Protein AF-A0A966MG87-F1 (afdb_monomer)

Structure (mmCIF, N/CA/C/O backbone):
data_AF-A0A966MG87-F1
#
_entry.id   AF-A0A966MG87-F1
#
loop_
_atom_site.group_PDB
_atom_site.id
_atom_site.type_symbol
_atom_site.label_atom_id
_atom_site.label_alt_id
_atom_site.label_comp_id
_atom_site.label_asym_id
_atom_site.label_entity_id
_atom_site.label_seq_id
_atom_site.pdbx_PDB_ins_code
_atom_site.Cartn_x
_atom_site.Cartn_y
_atom_site.Cartn_z
_atom_site.occupancy
_atom_site.B_iso_or_equiv
_atom_site.auth_seq_id
_atom_site.auth_comp_id
_atom_site.auth_asym_id
_atom_site.auth_atom_id
_atom_site.pdbx_PDB_model_num
ATOM 1 N N . MET A 1 1 ? -45.046 19.432 107.168 1.00 46.56 1 MET A N 1
ATOM 2 C CA . MET A 1 1 ? -44.960 17.977 106.912 1.00 46.56 1 MET A CA 1
ATOM 3 C C . MET A 1 1 ? -44.859 17.775 105.397 1.00 46.56 1 MET A C 1
ATOM 5 O O . MET A 1 1 ? -45.876 17.792 104.726 1.00 46.56 1 MET A O 1
ATOM 9 N N . VAL A 1 2 ? -43.647 17.709 104.829 1.00 48.97 2 VAL A N 1
ATOM 10 C CA . VAL A 1 2 ? -43.444 17.494 103.378 1.00 48.97 2 VAL A CA 1
ATOM 11 C C . VAL A 1 2 ? -43.000 16.048 103.188 1.00 48.97 2 VAL A C 1
ATOM 13 O O . VAL A 1 2 ? -41.907 15.667 103.608 1.00 48.97 2 VAL A O 1
ATOM 16 N N . LYS A 1 3 ? -43.878 15.215 102.627 1.00 52.50 3 LYS A N 1
ATOM 17 C CA . LYS A 1 3 ? -43.614 13.793 102.397 1.00 52.50 3 LYS A CA 1
ATOM 18 C C . LYS A 1 3 ? -42.736 13.679 101.147 1.00 52.50 3 LYS A C 1
ATOM 20 O O . LYS A 1 3 ? -43.204 13.922 100.041 1.00 52.50 3 LYS A O 1
ATOM 25 N N . ARG A 1 4 ? -41.445 13.381 101.337 1.00 58.78 4 ARG A N 1
ATOM 26 C CA . ARG A 1 4 ? -40.472 13.151 100.256 1.00 58.78 4 ARG A CA 1
ATOM 27 C C . ARG A 1 4 ? -40.911 11.936 99.432 1.00 58.78 4 ARG A C 1
ATOM 29 O O . ARG A 1 4 ? -40.689 10.798 99.835 1.00 58.78 4 ARG A O 1
ATOM 36 N N . GLY A 1 5 ? -41.584 12.189 98.312 1.00 62.47 5 GLY A N 1
ATOM 37 C CA . GLY A 1 5 ? -41.907 11.176 97.313 1.00 62.47 5 GLY A CA 1
ATOM 38 C C . GLY A 1 5 ? -40.635 10.727 96.601 1.00 62.47 5 GLY A C 1
ATOM 39 O O . GLY A 1 5 ? -39.895 11.548 96.065 1.00 62.47 5 GLY A O 1
ATOM 40 N N . VAL A 1 6 ? -40.365 9.425 96.626 1.00 66.81 6 VAL A N 1
ATOM 41 C CA . VAL A 1 6 ? -39.248 8.813 95.903 1.00 66.81 6 VAL A CA 1
ATOM 42 C C . VAL A 1 6 ? -39.605 8.812 94.415 1.00 66.81 6 VAL A C 1
ATOM 44 O O . VAL A 1 6 ? -40.437 8.017 93.977 1.00 66.81 6 VAL A O 1
ATOM 47 N N . LEU A 1 7 ? -39.013 9.726 93.642 1.00 61.56 7 LEU A N 1
ATOM 48 C CA . LEU A 1 7 ? -39.115 9.735 92.182 1.00 61.56 7 LEU A CA 1
ATOM 49 C C . LEU A 1 7 ? -38.398 8.491 91.646 1.00 61.56 7 LEU A C 1
ATOM 51 O O . LEU A 1 7 ? -37.173 8.390 91.690 1.00 61.56 7 LEU A O 1
ATOM 55 N N . ARG A 1 8 ? -39.177 7.508 91.190 1.00 66.38 8 ARG A N 1
ATOM 56 C CA . ARG A 1 8 ? -38.659 6.296 90.554 1.00 66.38 8 ARG A CA 1
ATOM 57 C C . ARG A 1 8 ? -38.140 6.664 89.164 1.00 66.38 8 ARG A C 1
ATOM 59 O O . ARG A 1 8 ? -38.926 6.905 88.256 1.00 66.38 8 ARG A O 1
ATOM 66 N N . PHE A 1 9 ? -36.820 6.711 89.014 1.00 64.25 9 PHE A N 1
ATOM 67 C CA . PHE A 1 9 ? -36.151 6.836 87.721 1.00 64.25 9 PHE A CA 1
ATOM 68 C C . PHE A 1 9 ? -36.182 5.483 87.003 1.00 64.25 9 PHE A C 1
ATOM 70 O O . PHE A 1 9 ? -35.336 4.624 87.241 1.00 64.25 9 PHE A O 1
ATOM 77 N N . THR A 1 10 ? -37.170 5.266 86.139 1.00 73.06 10 THR A N 1
ATOM 78 C CA . THR A 1 10 ? -37.101 4.201 85.131 1.00 73.06 10 THR A CA 1
ATOM 79 C C . THR A 1 10 ? -36.139 4.642 84.027 1.00 73.06 10 THR A C 1
ATOM 81 O O . THR A 1 10 ? -36.415 5.662 83.390 1.00 73.06 10 THR A O 1
ATOM 84 N N . PRO A 1 11 ? -35.014 3.940 83.793 1.00 76.81 11 PRO A N 1
ATOM 85 C CA . PRO A 1 11 ? -34.121 4.282 82.694 1.00 76.81 11 PRO A CA 1
ATOM 86 C C . PRO A 1 11 ? -34.858 4.083 81.366 1.00 76.81 11 PRO A C 1
ATOM 88 O O . PRO A 1 11 ? -35.440 3.027 81.120 1.00 76.81 11 PRO A O 1
ATOM 91 N N . ALA A 1 12 ? -34.865 5.122 80.530 1.00 78.75 12 ALA A N 1
ATOM 92 C CA . ALA A 1 12 ? -35.412 5.042 79.183 1.00 78.75 12 ALA A CA 1
ATOM 93 C C . ALA A 1 12 ? -34.600 4.034 78.347 1.00 78.75 12 ALA A C 1
ATOM 95 O O . ALA A 1 12 ? -33.383 3.931 78.539 1.00 78.75 12 ALA A O 1
ATOM 96 N N . PRO A 1 13 ? -35.238 3.291 77.425 1.00 81.44 13 PRO A N 1
ATOM 97 C CA . PRO A 1 13 ? -34.521 2.369 76.557 1.00 81.44 13 PRO A CA 1
ATOM 98 C C . PRO A 1 13 ? -33.510 3.148 75.709 1.00 81.44 13 PRO A C 1
ATOM 100 O O . PRO A 1 13 ? -33.864 4.078 74.984 1.00 81.44 13 PRO A O 1
ATOM 103 N N . VAL A 1 14 ? -32.236 2.776 75.824 1.00 82.25 14 VAL A N 1
ATOM 104 C CA . VAL A 1 14 ? -31.154 3.370 75.039 1.00 82.25 14 VAL A CA 1
ATOM 105 C C . VAL A 1 14 ? -31.272 2.849 73.612 1.00 82.25 14 VAL A C 1
ATOM 107 O O . VAL A 1 14 ? -31.051 1.668 73.355 1.00 82.25 14 VAL A O 1
ATOM 110 N N . VAL A 1 15 ? -31.629 3.728 72.677 1.00 81.56 15 VAL A N 1
ATOM 111 C CA . VAL A 1 15 ? -31.652 3.401 71.249 1.00 81.56 15 VAL A CA 1
ATOM 112 C C . VAL A 1 15 ? -30.209 3.357 70.754 1.00 81.56 15 VAL A C 1
ATOM 114 O O . VAL A 1 15 ? -29.560 4.389 70.596 1.00 81.56 15 VAL A O 1
ATOM 117 N N . THR A 1 16 ? -29.679 2.153 70.551 1.00 84.50 16 THR A N 1
ATOM 118 C CA . THR A 1 16 ? -28.349 1.962 69.964 1.00 84.50 16 THR A CA 1
ATOM 119 C C . THR A 1 16 ? -28.433 2.190 68.455 1.00 84.50 16 THR A C 1
ATOM 121 O O . THR A 1 16 ? -29.215 1.532 67.769 1.00 84.50 16 THR A O 1
ATOM 124 N N . ALA A 1 17 ? -27.646 3.129 67.924 1.00 84.31 17 ALA A N 1
ATOM 125 C CA . ALA A 1 17 ? -27.589 3.370 66.486 1.00 84.31 17 ALA A CA 1
ATOM 126 C C . ALA A 1 17 ? -27.054 2.121 65.768 1.00 84.31 17 ALA A C 1
ATOM 128 O O . ALA A 1 17 ? -26.002 1.589 66.123 1.00 84.31 17 ALA A O 1
ATOM 129 N N . THR A 1 18 ? -27.791 1.646 64.765 1.00 89.25 18 THR A N 1
ATOM 130 C CA . THR A 1 18 ? -27.332 0.553 63.900 1.00 89.25 18 THR A CA 1
ATOM 131 C C . THR A 1 18 ? -26.225 1.087 62.986 1.00 89.25 18 THR A C 1
ATOM 133 O O . THR A 1 18 ? -26.411 2.160 62.407 1.00 89.25 18 THR A O 1
ATOM 136 N N . PRO A 1 19 ? -25.074 0.401 62.849 1.00 90.31 19 PRO A N 1
ATOM 137 C CA . PRO A 1 19 ? -24.008 0.872 61.975 1.00 90.31 19 PRO A CA 1
ATOM 138 C C . PRO A 1 19 ? -24.474 0.875 60.514 1.00 90.31 19 PRO A C 1
ATOM 140 O O . PRO A 1 19 ? -25.011 -0.115 60.016 1.00 90.31 19 PRO A O 1
ATOM 143 N N . THR A 1 20 ? -24.254 1.992 59.825 1.00 91.75 20 THR A N 1
ATOM 144 C CA . THR A 1 20 ? -24.481 2.108 58.381 1.00 91.75 20 THR 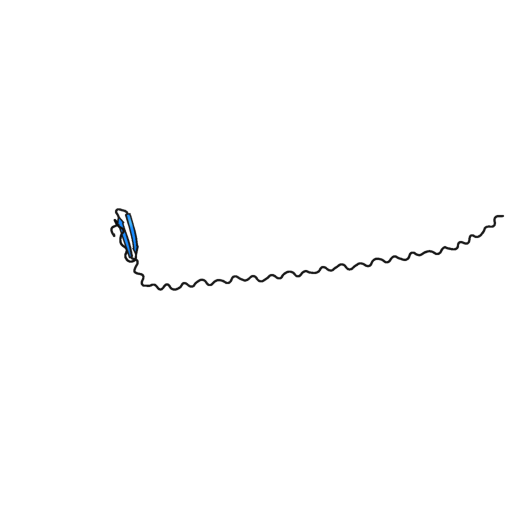A CA 1
ATOM 145 C C . THR A 1 20 ? -23.473 1.224 57.639 1.00 91.75 20 THR A C 1
ATOM 147 O O . THR A 1 20 ? -22.285 1.280 57.969 1.00 91.75 20 THR A O 1
ATOM 150 N N . PRO A 1 21 ? -23.888 0.419 56.642 1.00 91.56 21 PRO A N 1
ATOM 151 C CA . PRO A 1 21 ? -22.947 -0.384 55.870 1.00 91.56 21 PRO A CA 1
ATOM 152 C C . PRO A 1 21 ? -21.959 0.514 55.114 1.00 91.56 21 PRO A C 1
ATOM 154 O O . PRO A 1 21 ? -22.350 1.473 54.446 1.00 91.56 21 PRO A O 1
ATOM 157 N N . THR A 1 22 ? -20.672 0.187 55.209 1.00 92.50 22 THR A N 1
ATOM 158 C CA . THR A 1 22 ? -19.609 0.848 54.445 1.00 92.50 22 THR A CA 1
ATOM 159 C C . THR A 1 22 ? -19.719 0.451 52.969 1.00 92.50 22 THR A C 1
ATOM 161 O O . THR A 1 22 ? -19.845 -0.745 52.686 1.00 92.50 22 THR A O 1
ATOM 164 N N . PRO A 1 23 ? -19.656 1.397 52.011 1.00 92.00 23 PRO A N 1
ATOM 165 C CA . PRO A 1 23 ? -19.685 1.052 50.594 1.00 92.00 23 PRO A CA 1
ATOM 166 C C . PRO A 1 23 ? -18.497 0.152 50.231 1.00 92.00 23 PRO A C 1
ATOM 168 O O . PRO A 1 23 ? -17.356 0.411 50.616 1.00 92.00 23 PRO A O 1
ATOM 171 N N . THR A 1 24 ? -18.771 -0.915 49.484 1.00 92.88 24 THR A N 1
ATOM 172 C CA . THR A 1 24 ? -17.743 -1.811 48.940 1.00 92.88 24 THR A CA 1
ATOM 173 C C . THR A 1 24 ? -17.066 -1.138 47.741 1.00 92.88 24 THR A C 1
ATOM 175 O O . THR A 1 24 ? -17.775 -0.572 46.907 1.00 92.88 24 THR A O 1
ATOM 178 N N . PRO A 1 25 ? -15.724 -1.170 47.617 1.00 92.31 25 PRO A N 1
ATOM 179 C CA . PRO A 1 25 ? -15.053 -0.593 46.458 1.00 92.31 25 PRO A CA 1
ATOM 180 C C . PRO A 1 25 ? -15.456 -1.328 45.174 1.00 92.31 25 PRO A C 1
ATOM 182 O O . PRO A 1 25 ? -15.423 -2.557 45.103 1.00 92.31 25 PRO A O 1
ATOM 185 N N . THR A 1 26 ? -15.817 -0.562 44.148 1.00 93.00 26 THR A N 1
ATOM 186 C CA . THR A 1 26 ? -16.091 -1.074 42.801 1.00 93.00 26 THR A CA 1
ATOM 187 C C . THR A 1 26 ? -14.772 -1.455 42.118 1.00 93.00 26 THR A C 1
ATOM 189 O O . THR A 1 26 ? -13.816 -0.680 42.208 1.00 93.00 26 THR A O 1
ATOM 192 N N . PRO A 1 27 ? -14.677 -2.606 41.422 1.00 92.75 27 PRO A N 1
ATOM 193 C CA . PRO A 1 27 ? -13.471 -2.951 40.678 1.00 92.75 27 PRO A CA 1
ATOM 194 C C . PRO A 1 27 ? -13.190 -1.917 39.580 1.00 92.75 27 PRO A C 1
ATOM 196 O O . PRO A 1 27 ? -14.070 -1.562 38.795 1.00 92.75 27 PRO A O 1
ATOM 199 N N . THR A 1 28 ? -11.945 -1.452 39.514 1.00 92.12 28 THR A N 1
ATOM 200 C CA . THR A 1 28 ? -11.460 -0.564 38.452 1.00 92.12 28 THR A CA 1
ATOM 201 C C . THR A 1 28 ? -11.253 -1.370 37.164 1.00 92.12 28 THR A C 1
ATOM 203 O O . THR A 1 28 ? -10.644 -2.443 37.230 1.00 92.12 28 THR A O 1
ATOM 206 N N . PRO A 1 29 ? -11.710 -0.895 35.988 1.00 92.25 29 PRO A N 1
ATOM 207 C CA . PRO A 1 29 ? -11.455 -1.589 34.730 1.00 92.25 29 PRO A CA 1
ATOM 208 C C . PRO A 1 29 ? -9.948 -1.703 34.466 1.00 92.25 29 PRO A C 1
ATOM 210 O O . PRO A 1 29 ? -9.197 -0.738 34.612 1.00 92.25 29 PRO A O 1
ATOM 213 N N . THR A 1 30 ? -9.504 -2.895 34.075 1.00 92.06 30 THR A N 1
ATOM 214 C CA . THR A 1 30 ? -8.116 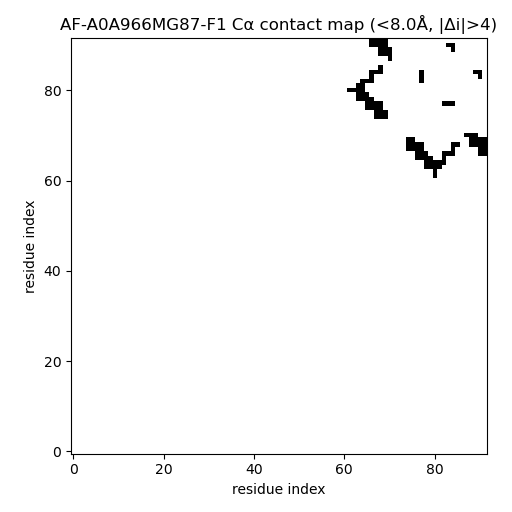-3.156 33.678 1.00 92.06 30 THR A CA 1
ATOM 215 C C . THR A 1 30 ? -7.870 -2.580 32.277 1.00 92.06 30 THR A C 1
ATOM 217 O O . THR A 1 30 ? -8.722 -2.764 31.404 1.00 92.06 30 THR A O 1
ATOM 220 N N . PRO A 1 31 ? -6.744 -1.886 32.019 1.00 91.88 31 PRO A N 1
ATOM 221 C CA . PRO A 1 31 ? -6.446 -1.380 30.683 1.00 91.88 31 PRO A CA 1
ATOM 222 C C . PRO A 1 31 ? -6.314 -2.537 29.687 1.00 91.88 31 PRO A C 1
ATOM 224 O O . PRO A 1 31 ? -5.604 -3.512 29.933 1.00 91.88 31 PRO A O 1
ATOM 227 N N . VAL A 1 32 ? -6.993 -2.414 28.548 1.00 92.88 32 VAL A N 1
ATOM 228 C CA . VAL A 1 32 ? -6.882 -3.362 27.436 1.00 92.88 32 VAL A CA 1
ATOM 229 C C . VAL A 1 32 ? -5.671 -2.971 26.594 1.00 92.88 32 VAL A C 1
ATOM 231 O O . VAL A 1 32 ? -5.574 -1.836 26.130 1.00 92.88 32 VAL A O 1
ATOM 234 N N . VAL A 1 33 ? -4.740 -3.906 26.400 1.00 91.88 33 VAL A N 1
ATOM 235 C CA . VAL A 1 33 ? -3.583 -3.698 25.522 1.00 91.88 33 VAL A CA 1
ATOM 236 C C . VAL A 1 33 ? -4.047 -3.809 24.072 1.00 91.88 33 VAL A C 1
ATOM 238 O O . VAL A 1 33 ? -4.452 -4.879 23.620 1.00 91.88 33 VAL A O 1
ATOM 241 N N . THR A 1 34 ? -3.994 -2.702 23.337 1.00 90.75 34 THR A N 1
ATOM 242 C CA . THR A 1 34 ? -4.278 -2.686 21.899 1.00 90.75 34 THR A CA 1
ATOM 243 C C . THR A 1 34 ? -3.126 -3.357 21.141 1.00 90.75 34 THR A C 1
ATOM 245 O O . THR A 1 34 ? -1.971 -2.984 21.368 1.00 90.75 34 THR A O 1
ATOM 248 N N . PRO A 1 35 ? -3.383 -4.319 20.232 1.00 89.88 35 PRO A N 1
ATOM 249 C CA . PRO A 1 35 ? -2.321 -4.915 19.430 1.00 89.88 35 PRO A CA 1
ATOM 250 C C . PRO A 1 35 ? -1.661 -3.850 18.548 1.00 89.88 35 PRO A C 1
ATOM 252 O O . PRO A 1 35 ? -2.330 -3.073 17.867 1.00 89.88 35 PRO A O 1
ATOM 255 N N . THR A 1 36 ? -0.331 -3.808 18.567 1.00 90.31 36 THR A N 1
ATOM 256 C CA . THR A 1 36 ? 0.456 -2.932 17.694 1.00 90.31 36 THR A CA 1
ATOM 257 C C . THR A 1 36 ? 0.473 -3.516 16.276 1.00 90.31 36 THR A C 1
ATOM 259 O O . THR A 1 36 ? 0.683 -4.724 16.138 1.00 90.31 36 THR A O 1
ATOM 262 N N . PRO A 1 37 ? 0.264 -2.714 15.212 1.00 90.12 37 PRO A N 1
ATOM 263 C CA . PRO A 1 37 ? 0.344 -3.222 13.847 1.00 90.12 37 PRO A CA 1
ATOM 264 C C . PRO A 1 37 ? 1.746 -3.770 13.556 1.00 90.12 37 PRO A C 1
ATOM 266 O O . PRO A 1 37 ? 2.756 -3.123 13.835 1.00 90.12 37 PRO A O 1
ATOM 269 N N . THR A 1 38 ? 1.807 -4.974 12.989 1.00 90.44 38 THR A N 1
ATOM 270 C CA . THR A 1 38 ? 3.054 -5.592 12.526 1.00 90.44 38 THR A CA 1
ATOM 271 C C . THR A 1 38 ? 3.509 -4.907 11.232 1.00 90.44 38 THR A C 1
ATOM 273 O O . THR A 1 38 ? 2.673 -4.700 10.349 1.00 90.44 38 THR A O 1
ATOM 276 N N . PRO A 1 39 ? 4.797 -4.543 11.077 1.00 88.62 39 PRO A N 1
ATOM 277 C CA . PRO A 1 39 ? 5.275 -3.941 9.839 1.00 88.62 39 PRO A CA 1
ATOM 278 C C . PRO A 1 39 ? 5.117 -4.912 8.664 1.00 88.62 39 PRO A C 1
ATOM 280 O O . PRO A 1 39 ? 5.551 -6.063 8.723 1.00 88.62 39 PRO A O 1
ATOM 283 N N . THR A 1 40 ? 4.507 -4.431 7.583 1.00 88.50 40 THR A N 1
ATOM 284 C CA . THR A 1 40 ? 4.386 -5.164 6.321 1.00 88.50 40 THR A CA 1
ATOM 285 C C . THR A 1 40 ? 5.753 -5.217 5.628 1.00 88.50 40 THR A C 1
ATOM 287 O O . THR A 1 40 ? 6.412 -4.176 5.537 1.00 88.50 40 THR A O 1
ATOM 290 N N . PRO A 1 41 ? 6.210 -6.378 5.121 1.00 86.44 41 PRO A N 1
ATOM 291 C CA . PRO A 1 41 ? 7.471 -6.454 4.393 1.00 86.44 41 PRO A CA 1
ATOM 292 C C . PRO A 1 41 ? 7.424 -5.567 3.144 1.00 86.44 41 PRO A C 1
ATOM 294 O O . PRO A 1 41 ? 6.509 -5.663 2.325 1.00 86.44 41 PRO A O 1
ATOM 297 N N . VAL A 1 42 ? 8.425 -4.701 2.999 1.00 88.00 42 VAL A N 1
ATOM 298 C CA . VAL A 1 42 ? 8.608 -3.867 1.808 1.00 88.00 42 VAL A CA 1
ATOM 299 C C . VAL A 1 42 ? 9.291 -4.709 0.735 1.00 88.00 42 VAL A C 1
ATOM 301 O O . VAL A 1 42 ? 10.336 -5.312 0.986 1.00 88.00 42 VAL A O 1
ATOM 304 N N . ALA A 1 43 ? 8.702 -4.756 -0.462 1.00 83.19 43 ALA A N 1
ATOM 305 C CA . ALA A 1 43 ? 9.292 -5.451 -1.598 1.00 83.19 43 ALA A CA 1
ATOM 306 C C . ALA A 1 43 ? 10.663 -4.846 -1.933 1.00 83.19 43 ALA A C 1
ATOM 308 O O . ALA A 1 43 ? 10.801 -3.639 -2.136 1.00 83.19 43 ALA A O 1
ATOM 309 N N . THR A 1 44 ? 11.686 -5.694 -1.977 1.00 81.06 44 THR A N 1
ATOM 310 C CA . THR A 1 44 ? 13.038 -5.299 -2.371 1.00 81.06 44 THR A CA 1
ATOM 311 C C . THR A 1 44 ? 13.056 -5.041 -3.881 1.00 81.06 44 THR A C 1
ATOM 313 O O . THR A 1 44 ? 12.514 -5.863 -4.626 1.00 81.06 44 THR A O 1
ATOM 316 N N . PRO A 1 45 ? 13.644 -3.933 -4.371 1.00 81.50 45 PRO A N 1
ATOM 317 C CA . PRO A 1 45 ? 13.705 -3.676 -5.803 1.00 81.50 45 PRO A CA 1
ATOM 318 C C . PRO A 1 45 ? 14.520 -4.775 -6.490 1.00 81.50 45 PRO A C 1
ATOM 320 O O . PRO A 1 45 ? 15.702 -4.966 -6.209 1.00 81.50 45 PRO A O 1
ATOM 323 N N . THR A 1 46 ? 13.879 -5.507 -7.396 1.00 80.12 46 THR A N 1
ATOM 324 C CA . THR A 1 46 ? 14.548 -6.456 -8.285 1.00 80.12 46 THR A CA 1
ATOM 325 C C . THR A 1 46 ? 15.357 -5.687 -9.320 1.00 80.12 46 THR A C 1
ATOM 327 O O . THR A 1 46 ? 14.822 -4.806 -9.995 1.00 80.12 46 THR A O 1
ATOM 330 N N 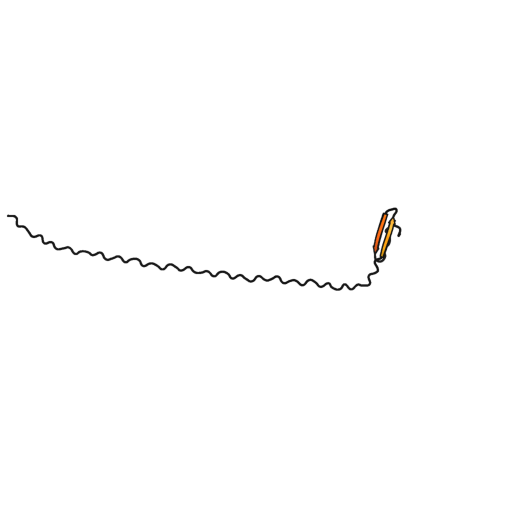. SER A 1 47 ? 16.641 -6.016 -9.457 1.00 77.31 47 SER A N 1
ATOM 331 C CA . SER A 1 47 ? 17.502 -5.446 -10.488 1.00 77.31 47 SER A CA 1
ATOM 332 C C . SER A 1 47 ? 16.998 -5.851 -11.873 1.00 77.31 47 SER A C 1
ATOM 334 O O . SER A 1 47 ? 16.942 -7.029 -12.226 1.00 77.31 47 SER A O 1
ATOM 336 N N . THR A 1 48 ? 16.621 -4.860 -12.676 1.00 79.38 48 THR A N 1
ATOM 337 C CA . THR A 1 48 ? 16.292 -5.065 -14.086 1.00 79.38 48 THR A CA 1
ATOM 338 C C . THR A 1 48 ? 17.552 -5.536 -14.818 1.00 79.38 48 THR A C 1
ATOM 340 O O . THR A 1 48 ? 18.600 -4.903 -14.658 1.00 79.38 48 THR A O 1
ATOM 343 N N .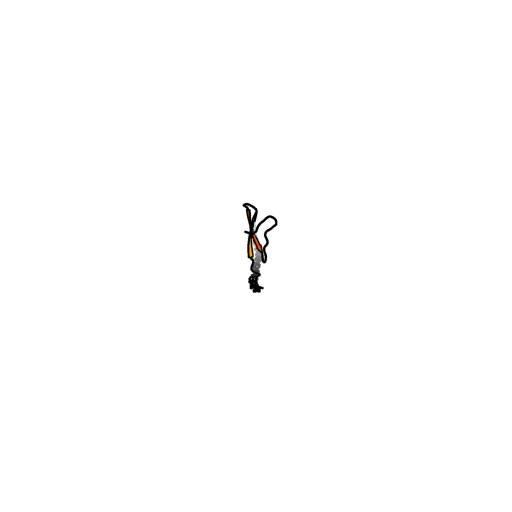 PRO A 1 49 ? 17.504 -6.618 -15.617 1.00 78.50 49 PRO A N 1
ATOM 344 C CA . PRO A 1 49 ? 18.669 -7.049 -16.373 1.00 78.50 49 PRO A CA 1
ATOM 345 C C . PRO A 1 49 ? 19.059 -5.970 -17.388 1.00 78.50 49 PRO A C 1
ATOM 347 O O . PRO A 1 49 ? 18.243 -5.519 -18.194 1.00 78.50 49 PRO A O 1
ATOM 350 N N . THR A 1 50 ? 20.323 -5.555 -17.345 1.00 79.31 50 THR A N 1
ATOM 351 C CA . THR A 1 50 ? 20.914 -4.657 -18.339 1.00 79.31 50 THR A CA 1
ATOM 352 C C . THR A 1 50 ? 20.869 -5.336 -19.711 1.00 79.31 50 THR A C 1
ATOM 354 O O . THR A 1 50 ? 21.268 -6.501 -19.808 1.00 79.31 50 THR A O 1
ATOM 357 N N . PRO A 1 51 ? 20.415 -4.658 -20.783 1.00 77.62 51 PRO A N 1
ATOM 358 C CA . PRO A 1 51 ? 20.386 -5.262 -22.108 1.00 77.62 51 PRO A CA 1
ATOM 359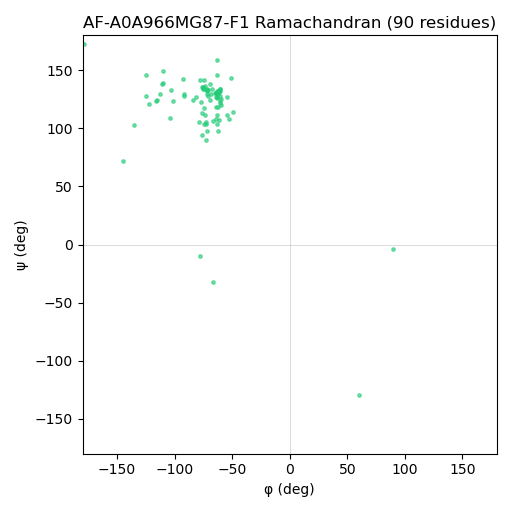 C C . PRO A 1 51 ? 21.805 -5.642 -22.540 1.00 77.62 51 PRO A C 1
ATOM 361 O O . PRO A 1 51 ? 22.709 -4.805 -22.583 1.00 77.62 51 PRO A O 1
ATOM 364 N N . THR A 1 52 ? 21.999 -6.919 -22.863 1.00 79.00 52 THR A N 1
ATOM 365 C CA . THR A 1 52 ? 23.230 -7.408 -23.484 1.00 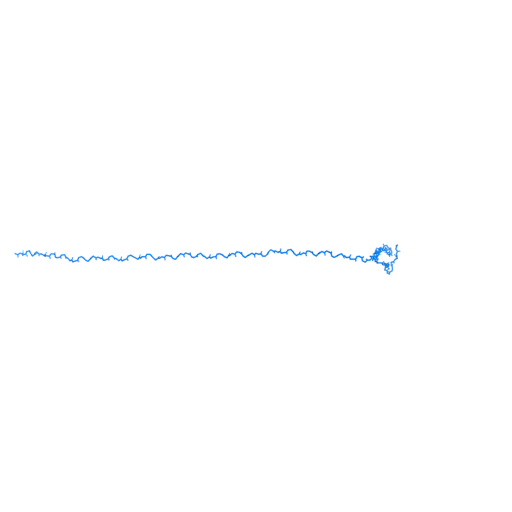79.00 52 THR A CA 1
ATOM 366 C C . THR A 1 52 ? 23.385 -6.744 -24.855 1.00 79.00 52 THR A C 1
ATOM 368 O O . THR A 1 52 ? 22.426 -6.751 -25.634 1.00 79.00 52 THR A O 1
ATOM 371 N N . PRO A 1 53 ? 24.554 -6.161 -25.186 1.00 73.62 53 PRO A N 1
ATOM 372 C CA . PRO A 1 53 ? 24.758 -5.571 -26.499 1.00 73.62 53 PRO A CA 1
ATOM 373 C C . PRO A 1 53 ? 24.585 -6.652 -27.567 1.00 73.62 53 PRO A C 1
ATOM 375 O O . PRO A 1 53 ? 25.285 -7.664 -27.576 1.00 73.62 53 PRO A O 1
ATOM 378 N N . THR A 1 54 ? 23.626 -6.440 -28.465 1.00 76.25 54 THR A N 1
ATOM 379 C CA . THR A 1 54 ? 23.466 -7.280 -29.651 1.00 76.25 54 THR A CA 1
ATOM 380 C C . THR A 1 54 ? 24.702 -7.091 -30.533 1.00 76.25 54 THR A C 1
ATOM 382 O O . THR A 1 54 ? 25.079 -5.943 -30.784 1.00 76.25 54 THR A O 1
ATOM 385 N N . PRO A 1 55 ? 25.362 -8.164 -31.004 1.00 67.56 55 PRO A N 1
ATOM 386 C CA . PRO A 1 55 ? 26.494 -8.022 -31.904 1.00 67.56 55 PRO A CA 1
ATOM 387 C C . PRO A 1 55 ? 26.019 -7.367 -33.203 1.00 67.56 55 PRO A C 1
ATOM 389 O O . PRO A 1 55 ? 25.268 -7.953 -33.982 1.00 67.56 55 PRO A O 1
ATOM 392 N N . THR A 1 56 ? 26.453 -6.129 -33.435 1.00 67.25 56 THR A N 1
ATOM 393 C CA . THR A 1 56 ? 26.254 -5.449 -34.712 1.00 67.25 56 THR A CA 1
ATOM 394 C C . THR A 1 56 ? 27.027 -6.222 -35.771 1.00 67.25 56 THR A C 1
ATOM 396 O O . THR A 1 56 ? 28.258 -6.191 -35.795 1.00 67.25 56 THR A O 1
ATOM 399 N N . VAL A 1 57 ? 26.312 -6.932 -36.643 1.00 64.75 57 VAL A N 1
ATOM 400 C CA . VAL A 1 57 ? 26.899 -7.573 -37.820 1.00 64.75 57 VAL A CA 1
ATOM 401 C C . VAL A 1 57 ? 27.498 -6.466 -38.682 1.00 64.75 57 VAL A C 1
ATOM 403 O O . VAL A 1 57 ? 26.785 -5.662 -39.283 1.00 64.75 57 VAL A O 1
ATOM 406 N N . ILE A 1 58 ? 28.827 -6.386 -38.696 1.00 59.69 58 ILE A N 1
ATOM 407 C CA . ILE A 1 58 ? 29.564 -5.439 -39.524 1.00 59.69 58 ILE A CA 1
ATOM 408 C C . ILE A 1 58 ? 29.450 -5.933 -40.971 1.00 59.69 58 ILE A C 1
ATOM 410 O O . ILE A 1 58 ? 30.276 -6.710 -41.445 1.00 59.69 58 ILE A O 1
ATOM 414 N N . ALA A 1 59 ? 28.415 -5.481 -41.685 1.00 64.56 59 ALA A N 1
ATOM 415 C CA . ALA A 1 59 ? 28.445 -5.447 -43.146 1.00 64.56 59 ALA A CA 1
ATOM 416 C C . ALA A 1 59 ? 29.739 -4.727 -43.576 1.00 64.56 59 ALA A C 1
ATOM 418 O O . ALA A 1 59 ? 30.139 -3.792 -42.873 1.00 64.56 59 ALA A O 1
ATOM 419 N N . PRO A 1 60 ? 30.425 -5.134 -44.665 1.00 59.25 60 PRO A N 1
ATOM 420 C CA . PRO A 1 60 ? 31.748 -4.619 -45.002 1.00 59.25 60 PRO A CA 1
ATOM 421 C C . PRO A 1 60 ? 31.698 -3.095 -45.033 1.00 59.25 60 PRO A C 1
ATOM 423 O O . PRO A 1 60 ? 31.072 -2.497 -45.908 1.00 59.25 60 PRO A O 1
ATOM 426 N N . VAL A 1 61 ? 32.310 -2.471 -44.021 1.00 58.25 61 VAL A N 1
ATOM 427 C CA . VAL A 1 61 ? 32.304 -1.022 -43.860 1.00 58.25 61 VAL A CA 1
ATOM 428 C C . VAL A 1 61 ? 33.027 -0.484 -45.074 1.00 58.25 61 VAL A C 1
ATOM 430 O O . VAL A 1 61 ? 34.250 -0.598 -45.180 1.00 58.25 61 VAL A O 1
ATOM 433 N N . ALA A 1 62 ? 32.266 0.045 -46.026 1.00 58.66 62 ALA A N 1
ATOM 434 C CA . ALA A 1 62 ? 32.829 0.706 -47.177 1.00 58.66 62 ALA A CA 1
ATOM 435 C C . ALA A 1 62 ? 33.771 1.781 -46.626 1.00 58.66 62 ALA A C 1
ATOM 437 O O . ALA A 1 62 ? 33.341 2.678 -45.895 1.00 58.66 62 ALA A O 1
ATOM 438 N N . LYS A 1 63 ? 35.077 1.573 -46.843 1.00 63.50 63 LYS A N 1
ATOM 439 C CA . LYS A 1 63 ? 36.154 2.287 -46.153 1.00 63.50 63 LYS A CA 1
ATOM 440 C C . LYS A 1 63 ? 35.844 3.775 -46.220 1.00 63.50 63 LYS A C 1
ATOM 442 O O . LYS A 1 63 ? 35.778 4.338 -47.307 1.00 63.50 63 LYS A O 1
ATOM 447 N N . LYS A 1 64 ? 35.580 4.408 -45.077 1.00 64.12 64 LYS A N 1
ATOM 448 C CA . LYS A 1 64 ? 35.211 5.824 -45.045 1.00 64.12 64 LYS A CA 1
ATOM 449 C C . LYS A 1 64 ? 36.468 6.630 -45.363 1.00 64.12 64 LYS A C 1
ATOM 451 O O . LYS A 1 64 ? 37.328 6.830 -44.508 1.00 64.12 64 LYS A O 1
ATOM 456 N N . ILE A 1 65 ? 36.609 7.039 -46.618 1.00 74.94 65 ILE A N 1
ATOM 457 C CA . ILE A 1 65 ? 37.751 7.815 -47.092 1.00 74.94 65 ILE A CA 1
ATOM 458 C C . ILE A 1 65 ? 37.546 9.260 -46.645 1.00 74.94 65 ILE A C 1
ATOM 460 O O . ILE A 1 65 ? 36.431 9.790 -46.651 1.00 74.94 65 ILE A O 1
ATOM 464 N N . THR A 1 66 ? 38.631 9.913 -46.241 1.00 81.81 66 THR A N 1
ATOM 465 C CA . THR A 1 66 ? 38.606 11.327 -45.884 1.00 81.81 66 THR A CA 1
ATOM 466 C C . THR A 1 66 ? 39.478 12.123 -46.843 1.00 81.81 66 THR A C 1
ATOM 468 O O . THR A 1 66 ? 40.661 11.829 -46.980 1.00 81.81 66 THR A O 1
ATOM 471 N N . ILE A 1 67 ? 38.902 13.129 -47.501 1.00 89.44 67 ILE A N 1
ATOM 472 C CA . ILE A 1 67 ? 39.624 14.013 -48.424 1.00 89.44 67 ILE A CA 1
ATOM 473 C C . ILE A 1 67 ? 39.767 15.416 -47.845 1.00 89.44 67 ILE A C 1
ATOM 475 O O . ILE A 1 67 ? 38.903 15.902 -47.110 1.00 89.44 67 ILE A O 1
ATOM 479 N N . THR A 1 68 ? 40.856 16.072 -48.223 1.00 90.31 68 THR A N 1
ATOM 480 C CA . THR A 1 68 ? 41.138 17.461 -47.877 1.00 90.31 68 THR A CA 1
ATOM 481 C C . THR A 1 68 ? 40.804 18.336 -49.078 1.00 90.31 68 THR A C 1
ATOM 483 O O . THR A 1 68 ? 41.311 18.131 -50.176 1.00 90.31 68 THR A O 1
ATOM 486 N N . CYS A 1 69 ? 39.925 19.307 -48.880 1.00 90.38 69 CYS A N 1
ATOM 487 C CA . CYS A 1 69 ? 39.434 20.210 -49.909 1.00 90.38 69 CYS A CA 1
ATOM 488 C C . CYS A 1 69 ? 39.877 21.634 -49.575 1.00 90.38 69 CYS A C 1
ATOM 490 O O . CYS A 1 69 ? 39.578 22.129 -48.490 1.00 90.38 69 CYS A O 1
ATOM 492 N N . ILE A 1 70 ? 40.569 22.305 -50.491 1.00 92.12 70 ILE A N 1
ATOM 493 C CA . ILE A 1 70 ? 41.093 23.663 -50.306 1.00 92.12 70 ILE A CA 1
ATOM 494 C C . ILE A 1 70 ? 40.350 24.668 -51.188 1.00 92.12 70 ILE A C 1
ATOM 496 O O . ILE A 1 70 ? 40.064 24.401 -52.356 1.00 92.12 70 ILE A O 1
ATOM 500 N N . LYS A 1 71 ? 40.042 25.839 -50.633 1.00 86.31 71 LYS A N 1
ATOM 501 C CA . LYS A 1 71 ? 39.542 27.010 -51.366 1.00 86.31 71 LYS A CA 1
ATOM 502 C C . LYS A 1 71 ? 40.311 28.227 -50.857 1.00 86.31 71 LYS A C 1
ATOM 504 O O . LYS A 1 71 ? 40.070 28.688 -49.744 1.00 86.31 71 LYS A O 1
ATOM 509 N N . GLY A 1 72 ? 41.285 28.700 -51.636 1.00 86.56 72 GLY A N 1
ATOM 510 C CA . GLY A 1 72 ? 42.246 29.704 -51.167 1.00 86.56 72 GLY A CA 1
ATOM 511 C C . GLY A 1 72 ? 43.043 29.198 -49.954 1.00 86.56 72 GLY A C 1
ATOM 512 O O . GLY A 1 72 ? 43.551 28.079 -49.981 1.00 86.56 72 GLY A O 1
ATOM 513 N N . LYS A 1 73 ? 43.111 29.997 -48.875 1.00 76.38 73 LYS A N 1
ATOM 514 C CA . LYS A 1 73 ? 43.751 29.622 -47.593 1.00 76.38 73 LYS A CA 1
ATOM 515 C C . LYS A 1 73 ? 42.897 28.703 -46.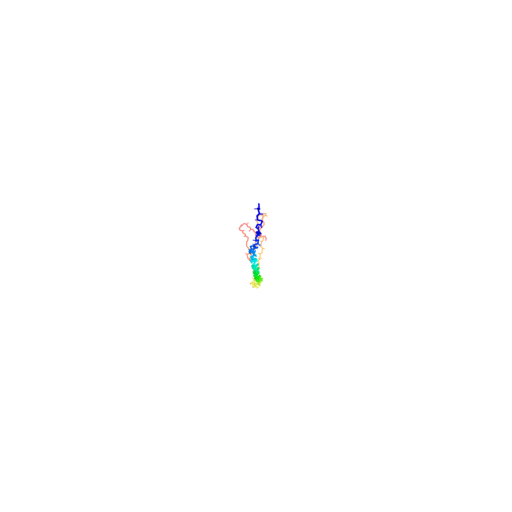700 1.00 76.38 73 LYS A C 1
ATOM 517 O O . LYS A 1 73 ? 43.402 28.194 -45.703 1.00 76.38 73 LYS A O 1
ATOM 522 N N . THR A 1 74 ? 41.622 28.468 -47.016 1.00 75.50 74 THR A N 1
ATOM 523 C CA . THR A 1 74 ? 40.725 27.678 -46.157 1.00 75.50 74 THR A CA 1
ATOM 524 C C . THR A 1 74 ? 40.744 26.201 -46.546 1.00 75.50 74 THR A C 1
ATOM 526 O O . THR A 1 74 ? 40.528 25.853 -47.709 1.00 75.50 74 THR A O 1
ATOM 529 N N . THR A 1 75 ? 40.944 25.326 -4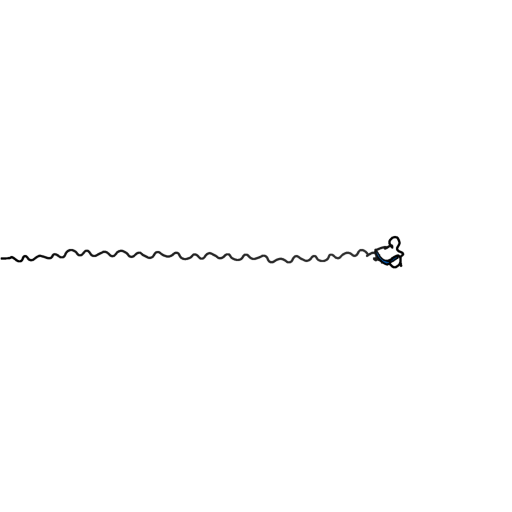5.558 1.00 85.31 75 THR A N 1
ATOM 530 C CA . THR A 1 75 ? 41.012 23.868 -45.736 1.00 85.31 75 THR A CA 1
ATOM 531 C C . THR A 1 75 ? 39.818 23.192 -45.060 1.00 85.31 75 THR A C 1
ATOM 533 O O . THR A 1 75 ? 39.545 23.455 -43.892 1.00 85.31 75 THR A O 1
ATOM 536 N N . LYS A 1 76 ? 39.099 22.318 -45.773 1.00 86.31 76 LYS A N 1
ATOM 537 C CA . LYS A 1 76 ? 37.935 21.570 -45.271 1.00 86.31 76 LYS A CA 1
ATOM 538 C C . LYS A 1 76 ? 38.135 20.073 -45.462 1.00 86.31 76 LYS A C 1
ATOM 540 O O . LYS A 1 76 ? 38.400 19.613 -46.568 1.00 86.31 76 LYS A O 1
ATOM 545 N N . LYS A 1 77 ? 37.962 19.307 -44.389 1.00 86.31 77 LYS A N 1
ATOM 546 C CA . LYS A 1 77 ? 38.047 17.845 -44.394 1.00 86.31 77 LYS A CA 1
ATOM 547 C C . LYS A 1 77 ? 36.651 17.259 -44.647 1.00 86.31 77 LYS A C 1
ATOM 549 O O . LYS A 1 77 ? 35.691 17.658 -43.989 1.00 86.31 77 LYS A O 1
ATOM 554 N N . VAL A 1 78 ? 36.511 16.368 -45.628 1.00 86.50 78 VAL A N 1
ATOM 555 C CA . VAL A 1 78 ? 35.229 15.748 -46.017 1.00 86.50 78 VAL A CA 1
ATOM 556 C C . VAL A 1 78 ? 35.366 14.234 -45.905 1.00 86.50 78 VAL A C 1
ATOM 558 O O . VAL A 1 78 ? 36.237 13.657 -46.551 1.00 86.50 78 VAL A O 1
ATOM 561 N N . SER A 1 79 ? 34.528 13.597 -45.081 1.00 84.06 79 SER A N 1
ATOM 562 C CA . SER A 1 79 ? 34.518 12.140 -44.896 1.00 84.06 79 SER A CA 1
ATOM 563 C C . SER A 1 79 ? 33.264 11.517 -45.504 1.00 84.06 79 SER A C 1
ATOM 565 O O . SER A 1 79 ? 32.166 12.060 -45.386 1.00 84.06 79 SER A O 1
ATOM 567 N N . GLY A 1 80 ? 33.428 10.377 -46.165 1.00 83.19 80 GLY A N 1
ATOM 568 C CA . GLY A 1 80 ? 32.336 9.629 -46.778 1.00 83.19 80 GLY A CA 1
ATOM 569 C C . GLY A 1 80 ? 32.847 8.350 -47.426 1.00 83.19 80 GLY A C 1
ATOM 570 O O . GLY A 1 80 ? 34.051 8.137 -47.518 1.00 83.19 80 GLY A O 1
ATOM 571 N N . VAL A 1 81 ? 31.938 7.496 -47.882 1.00 82.50 81 VAL A N 1
ATOM 572 C CA . VAL A 1 81 ? 32.318 6.294 -48.642 1.00 82.50 81 VAL A CA 1
ATOM 573 C C . VAL A 1 81 ? 32.936 6.680 -49.994 1.00 82.50 81 VAL A C 1
ATOM 575 O O . VAL A 1 81 ? 33.869 6.036 -50.451 1.00 82.50 81 VAL A O 1
ATOM 578 N N . ASN A 1 82 ? 32.485 7.793 -50.590 1.00 78.62 82 ASN A N 1
ATOM 579 C CA . ASN A 1 82 ? 33.026 8.329 -51.840 1.00 78.62 82 ASN A CA 1
ATOM 580 C C . ASN A 1 82 ? 32.996 9.875 -51.835 1.00 78.62 82 ASN A C 1
ATOM 582 O O . ASN A 1 82 ? 32.138 10.492 -52.471 1.00 78.62 82 ASN A O 1
ATOM 586 N N . PRO A 1 83 ? 33.858 10.539 -51.045 1.00 84.62 83 PRO A N 1
ATOM 587 C CA . PRO A 1 83 ? 33.729 11.968 -50.794 1.00 84.62 83 PRO A CA 1
ATOM 588 C C . PRO A 1 83 ? 34.172 12.794 -52.014 1.00 84.62 83 PRO A C 1
ATOM 590 O O . PRO A 1 83 ? 35.172 12.490 -52.667 1.00 84.62 83 PRO A O 1
ATOM 593 N N . LYS A 1 84 ? 33.459 13.889 -52.295 1.00 88.12 84 LYS A N 1
ATOM 594 C CA . LYS A 1 84 ? 33.817 14.879 -53.322 1.00 88.12 84 LYS A CA 1
ATOM 595 C C . LYS A 1 84 ? 33.884 16.267 -52.691 1.00 88.12 84 LYS A C 1
ATOM 597 O O . LYS A 1 84 ? 33.149 16.563 -51.751 1.00 88.12 84 LYS A O 1
ATOM 602 N N . CYS A 1 85 ? 34.789 17.111 -53.181 1.00 88.75 85 CYS A N 1
ATOM 603 C CA . CYS A 1 85 ? 34.901 18.472 -52.674 1.00 88.75 85 CYS A CA 1
ATOM 604 C C . CYS A 1 85 ? 33.676 19.310 -53.079 1.00 88.75 85 CYS A C 1
ATOM 606 O O . CYS A 1 85 ? 33.227 19.202 -54.222 1.00 88.75 85 CYS A O 1
ATOM 608 N N . PRO A 1 86 ? 33.132 20.140 -52.168 1.00 89.12 86 PRO A N 1
ATOM 609 C CA . PRO A 1 86 ? 32.020 21.031 -52.483 1.00 89.12 86 PRO A CA 1
ATOM 610 C C . PRO A 1 86 ? 32.416 22.070 -53.540 1.00 89.12 86 PRO A C 1
ATOM 612 O O . PRO A 1 86 ? 33.600 22.359 -53.735 1.00 89.12 86 PRO A O 1
ATOM 615 N N . LYS A 1 87 ? 31.421 22.645 -54.227 1.00 88.00 87 LYS A N 1
ATOM 616 C CA . LYS A 1 87 ? 31.642 23.573 -55.347 1.00 88.00 87 LYS A CA 1
ATOM 617 C C . LYS A 1 87 ? 32.559 24.733 -54.930 1.00 88.00 87 LYS A C 1
ATOM 619 O O . LYS A 1 87 ? 32.330 25.396 -53.922 1.00 88.00 87 LYS A O 1
ATOM 624 N N . GLY A 1 88 ? 33.626 24.939 -55.702 1.00 87.12 88 GLY A N 1
ATOM 625 C CA . GLY A 1 88 ? 34.657 25.945 -55.429 1.00 87.12 88 GLY A CA 1
ATOM 626 C C . GLY A 1 88 ? 35.829 25.468 -54.561 1.00 87.12 88 GLY A C 1
ATOM 627 O O . GLY A 1 88 ? 36.773 26.231 -54.388 1.00 87.12 88 GLY A O 1
ATOM 628 N N . TYR A 1 89 ? 35.818 24.232 -54.049 1.00 89.12 89 TYR A N 1
ATOM 629 C CA . TYR A 1 89 ? 36.973 23.630 -53.380 1.00 89.12 89 TYR A CA 1
ATOM 630 C C . TYR A 1 89 ? 37.672 22.628 -54.302 1.00 89.12 89 TYR A C 1
ATOM 632 O O . TYR A 1 89 ? 37.032 21.754 -54.890 1.00 89.12 89 TYR A O 1
ATOM 640 N N . LYS A 1 90 ? 38.998 22.718 -54.393 1.00 83.31 90 LYS A N 1
ATOM 641 C CA . LYS A 1 90 ? 39.836 21.742 -55.097 1.00 83.31 90 LYS A CA 1
ATOM 642 C C . LYS A 1 90 ? 40.311 20.679 -54.110 1.00 83.31 90 LYS A C 1
ATOM 644 O O . LYS A 1 90 ? 40.597 20.995 -52.958 1.00 83.31 90 LYS A O 1
ATOM 649 N N . LYS A 1 91 ? 40.378 19.421 -54.544 1.00 86.94 91 LYS A N 1
ATOM 650 C CA . LYS A 1 91 ? 40.977 18.350 -53.738 1.00 86.94 91 LYS A CA 1
ATOM 651 C C . LYS A 1 91 ? 42.481 18.611 -53.639 1.00 86.94 91 LYS A C 1
ATOM 653 O O . LYS A 1 91 ? 43.103 18.881 -54.664 1.00 86.94 91 LYS A O 1
ATOM 658 N N . LYS A 1 92 ? 43.008 18.589 -52.419 1.00 79.56 92 LYS A N 1
ATOM 659 C CA . LYS A 1 92 ? 44.444 18.584 -52.146 1.00 79.56 92 LYS A CA 1
ATOM 660 C C . LYS A 1 92 ? 44.959 17.151 -52.107 1.00 79.56 92 LYS A C 1
ATOM 662 O O . LYS A 1 92 ? 44.168 16.261 -51.711 1.00 79.56 92 LYS A O 1
#

pLDDT: mean 80.45, std 11.5, range [46.56, 93.0]

Radius of gyration: 61.18 Å; Cα contacts (8 Å, |Δi|>4): 56; chains: 1; bounding box: 89×38×162 Å

Secondary structure (DSSP, 8-state):
---------PPPP--PPPPPPPPPPPPPPPPP-PPPPPPPPPPPPPPPPPPPPP----------EEEEEEETTEEEEEEESS--PPTTPEE-

Mean predicted aligned error: 18.89 Å

Solvent-accessible surface area (backbone atoms only — not comparable to full-atom values): 6832 Å² total; per-residue (Å²): 139,84,82,83,74,82,80,79,83,75,82,73,85,79,82,75,83,77,82,77,83,76,83,78,86,77,87,76,86,77,87,78,84,76,85,76,85,75,84,76,87,76,83,75,86,76,83,75,81,75,83,75,84,74,83,77,80,79,65,83,73,65,64,69,41,72,47,45,19,34,44,87,95,47,76,45,80,40,73,29,70,79,60,74,59,59,94,82,32,44,74,107

Foldseek 3Di:
DDPPDDDDDDDDDDDDDDDDDDDDDDDDDDDDDDDDDDDDDDDDDDDDDDDDDDPDPPDPPLPFDWWWWDQPPDIDIFTGSDDDHPPRTDTD

Sequence (92 aa):
MVKRGVLRFTPAPVVTATPTPTPTPTPTPTPVVTPTPTPTPVATPTSTPTPTPTPTVIAPVAKKITITCIKGKTTKKVSGVNPKCPK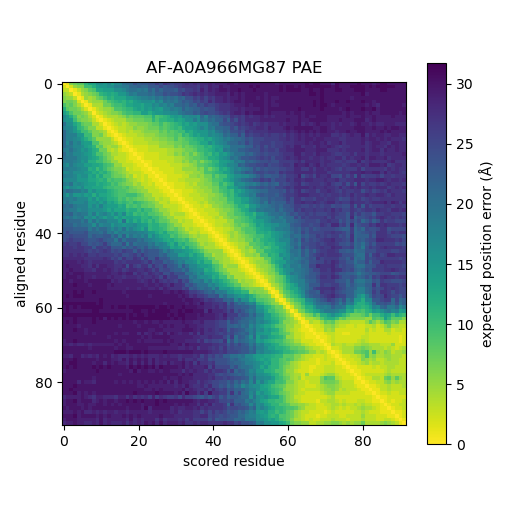GYKKK